Protein AF-F8Q7K2-F1 (afdb_monomer)

Nearest PDB structures (foldseek):
  3n1e-assembly2_B  TM=6.928E-01  e=1.299E-04  Mus musculus
  3n1b-assembly2_B  TM=7.627E-01  e=1.197E-03  Mus musculus
  8f5h-assembly1_A  TM=7.800E-01  e=2.769E-03  Mus musculus
  8ay2-assembly1_A  TM=7.691E-01  e=9.508E-03  Rattus norvegicus
  8ay2-assembly2_B  TM=7.408E-01  e=2.350E-01  Rattus norvegicus

InterPro domains:
  IPR012501 Vacuolar protein sorting-associated protein 54, C-terminal [PF07928] (1-52)
  IPR039745 Vacuolar protein sorting-associated protein 54 [PTHR12965] (1-153)

Mean predicted aligned error: 6.4 Å

Structure (mmCIF, N/CA/C/O backbone):
data_AF-F8Q7K2-F1
#
_entry.id   AF-F8Q7K2-F1
#
loop_
_atom_site.group_PDB
_atom_site.id
_atom_site.type_symbol
_atom_site.label_atom_id
_atom_site.label_alt_id
_atom_site.label_comp_id
_atom_site.label_asym_id
_atom_site.label_entity_id
_atom_site.label_seq_id
_atom_site.pdbx_PDB_ins_code
_atom_site.Cartn_x
_atom_site.Cartn_y
_atom_site.Cartn_z
_atom_site.occupancy
_atom_site.B_iso_or_equiv
_atom_site.auth_seq_id
_atom_site.auth_comp_id
_atom_site.auth_asym_id
_atom_site.auth_atom_id
_atom_site.pdbx_PDB_model_num
ATOM 1 N N . MET A 1 1 ? 12.432 -7.855 -19.416 1.00 57.94 1 MET A N 1
ATOM 2 C CA . MET A 1 1 ? 13.341 -6.981 -20.193 1.00 57.94 1 MET A CA 1
ATOM 3 C C . MET A 1 1 ? 14.753 -6.949 -19.600 1.00 57.94 1 MET A C 1
ATOM 5 O O . MET A 1 1 ? 15.680 -7.302 -20.312 1.00 57.94 1 MET A O 1
ATOM 9 N N . ILE A 1 2 ? 14.931 -6.669 -18.298 1.00 70.56 2 ILE A N 1
ATOM 10 C CA . ILE A 1 2 ? 16.262 -6.675 -17.644 1.00 70.56 2 ILE A CA 1
ATOM 11 C C . ILE A 1 2 ? 17.032 -8.004 -17.764 1.00 70.56 2 ILE A C 1
ATOM 13 O O . ILE A 1 2 ? 18.252 -8.009 -17.898 1.00 70.56 2 ILE A O 1
ATOM 17 N N . VAL A 1 3 ? 16.315 -9.133 -17.783 1.00 78.62 3 VAL A N 1
ATOM 18 C CA . VAL A 1 3 ? 16.902 -10.476 -17.917 1.00 78.62 3 VAL A CA 1
ATOM 19 C C . VAL A 1 3 ? 17.626 -10.695 -19.246 1.00 78.62 3 VAL A C 1
ATOM 21 O O . VAL A 1 3 ? 18.494 -11.552 -19.305 1.00 78.62 3 VAL A O 1
ATOM 24 N N . LEU A 1 4 ? 17.309 -9.920 -20.291 1.00 83.06 4 LEU A N 1
ATOM 25 C CA . LEU A 1 4 ? 17.939 -10.039 -21.610 1.00 83.06 4 LEU A CA 1
ATOM 26 C C . LEU A 1 4 ? 19.257 -9.264 -21.706 1.00 83.06 4 LEU A C 1
ATOM 28 O O . LEU A 1 4 ? 20.118 -9.644 -22.493 1.00 83.06 4 LEU A O 1
ATOM 32 N N . ILE A 1 5 ? 19.440 -8.220 -20.889 1.00 84.00 5 ILE A N 1
ATOM 33 C CA . ILE A 1 5 ? 20.638 -7.370 -20.901 1.00 84.00 5 ILE A CA 1
ATOM 34 C C . ILE A 1 5 ? 21.941 -8.185 -20.818 1.00 84.00 5 ILE A C 1
ATOM 36 O O . ILE A 1 5 ? 22.804 -7.951 -21.659 1.00 84.00 5 ILE A O 1
ATOM 40 N N . PRO A 1 6 ? 22.119 -9.163 -19.902 1.00 83.44 6 PRO A N 1
ATOM 41 C CA . PRO A 1 6 ? 23.358 -9.942 -19.852 1.00 83.44 6 PRO A CA 1
ATOM 42 C C . PRO A 1 6 ? 23.601 -10.786 -21.113 1.00 83.44 6 PRO A C 1
ATOM 44 O O . PRO A 1 6 ? 24.743 -10.890 -21.551 1.00 83.44 6 PRO A O 1
ATOM 47 N N . TYR A 1 7 ? 22.555 -11.335 -21.737 1.00 86.06 7 TYR A N 1
ATOM 48 C CA . TYR A 1 7 ? 22.683 -12.131 -22.966 1.00 86.06 7 TYR A CA 1
ATOM 49 C C . TYR A 1 7 ? 23.009 -11.264 -24.183 1.00 86.06 7 TYR A C 1
ATOM 51 O O . TYR A 1 7 ? 23.860 -11.624 -24.998 1.00 86.06 7 TYR A O 1
ATOM 59 N N . VAL A 1 8 ? 22.369 -10.097 -24.290 1.00 86.62 8 VAL A N 1
ATOM 60 C CA . VAL A 1 8 ? 22.673 -9.113 -25.334 1.00 86.62 8 VAL A CA 1
ATOM 61 C C . VAL A 1 8 ? 24.100 -8.598 -25.147 1.00 86.62 8 VAL A C 1
ATOM 63 O O . VAL A 1 8 ? 24.891 -8.654 -26.083 1.00 86.62 8 VAL A O 1
ATOM 66 N N . ARG A 1 9 ? 24.482 -8.210 -23.923 1.00 87.50 9 ARG A N 1
ATOM 67 C CA . ARG A 1 9 ? 25.848 -7.785 -23.575 1.00 87.50 9 ARG A CA 1
ATOM 68 C C . ARG A 1 9 ? 26.883 -8.846 -23.941 1.00 87.50 9 ARG A C 1
ATOM 70 O O . ARG A 1 9 ? 27.900 -8.516 -24.541 1.00 87.50 9 ARG A O 1
ATOM 77 N N . GLU A 1 10 ? 26.625 -10.111 -23.617 1.00 89.19 10 GLU A N 1
ATOM 78 C CA . GLU A 1 10 ? 27.523 -11.219 -23.958 1.00 89.19 10 GLU A CA 1
ATOM 79 C C . GLU A 1 10 ? 27.621 -11.439 -25.472 1.00 89.19 10 GLU A C 1
ATOM 81 O O . GLU A 1 10 ? 28.707 -11.696 -25.990 1.00 89.19 10 GLU A O 1
ATOM 86 N N . THR A 1 11 ? 26.515 -11.275 -26.200 1.00 89.62 11 THR A N 1
ATOM 87 C CA . THR A 1 11 ? 26.508 -11.354 -27.666 1.00 89.62 11 THR A CA 1
ATOM 88 C C . THR A 1 11 ? 27.381 -10.258 -28.273 1.00 89.62 11 THR A C 1
ATOM 90 O O . THR A 1 11 ? 28.242 -10.559 -29.095 1.00 89.62 11 THR A O 1
ATOM 93 N N . PHE A 1 12 ? 27.236 -9.007 -27.828 1.00 88.25 12 PHE A N 1
ATOM 94 C CA . PHE A 1 12 ? 28.085 -7.904 -28.284 1.00 88.25 12 PHE A CA 1
ATOM 95 C C . PHE A 1 12 ? 29.549 -8.115 -27.884 1.00 88.25 12 PHE A C 1
ATOM 97 O O . PHE A 1 12 ? 30.430 -7.989 -28.727 1.00 88.25 12 PHE A O 1
ATOM 104 N N . ARG A 1 13 ? 29.835 -8.542 -26.648 1.00 88.62 13 ARG A N 1
ATOM 105 C CA . ARG A 1 13 ? 31.209 -8.801 -26.180 1.00 88.62 13 ARG A CA 1
ATOM 106 C C . ARG A 1 13 ? 31.989 -9.740 -27.106 1.00 88.62 13 ARG A C 1
ATOM 108 O O . ARG A 1 13 ? 33.185 -9.549 -27.284 1.00 88.62 13 ARG A O 1
ATOM 115 N N . ARG A 1 14 ? 31.325 -10.739 -27.696 1.00 89.81 14 ARG A N 1
ATOM 116 C CA . ARG A 1 14 ? 31.946 -11.706 -28.621 1.00 89.81 14 ARG A CA 1
ATOM 117 C C . ARG A 1 14 ? 32.257 -11.139 -30.010 1.00 89.81 14 ARG A C 1
ATOM 119 O O . ARG A 1 14 ? 33.053 -11.741 -30.718 1.00 89.81 14 ARG A O 1
ATOM 126 N N . HIS A 1 15 ? 31.644 -10.020 -30.394 1.00 89.38 15 HIS A N 1
ATOM 127 C CA . HIS A 1 15 ? 31.745 -9.441 -31.739 1.00 89.38 15 HIS A CA 1
ATOM 128 C C . HIS A 1 15 ? 32.387 -8.044 -31.763 1.00 89.38 15 HIS A C 1
ATOM 130 O O . HIS A 1 15 ? 32.674 -7.526 -32.840 1.00 89.38 15 HIS A O 1
ATOM 136 N N . LEU A 1 16 ? 32.612 -7.422 -30.602 1.00 89.38 16 LEU A N 1
ATOM 137 C CA . LEU A 1 16 ? 33.250 -6.111 -30.494 1.00 89.38 16 LEU A CA 1
ATOM 138 C C . LEU A 1 16 ? 34.779 -6.230 -30.491 1.00 89.38 16 LEU A C 1
ATOM 140 O O . LEU A 1 16 ? 35.357 -7.090 -29.827 1.00 89.38 16 LEU A O 1
ATOM 144 N N . SER A 1 17 ? 35.439 -5.310 -31.194 1.00 87.56 17 SER A N 1
ATOM 145 C CA . SER A 1 17 ? 36.892 -5.132 -31.102 1.00 87.56 17 SER A CA 1
ATOM 146 C C . SER A 1 17 ? 37.301 -4.513 -29.749 1.00 87.56 17 SER A C 1
ATOM 148 O O . SER A 1 17 ? 36.465 -3.888 -29.088 1.00 87.56 17 SER A O 1
ATOM 150 N N . PRO A 1 18 ? 38.582 -4.604 -29.331 1.00 82.56 18 PRO A N 1
ATOM 151 C CA . PRO A 1 18 ? 39.051 -4.024 -28.066 1.00 82.56 18 PRO A CA 1
ATOM 152 C C . PRO A 1 18 ? 38.720 -2.532 -27.906 1.00 82.56 18 PRO A C 1
ATOM 154 O O . PRO A 1 18 ? 38.320 -2.103 -26.827 1.00 82.56 18 PRO A O 1
ATOM 157 N N . ASN A 1 19 ? 38.786 -1.759 -28.995 1.00 82.50 19 ASN A N 1
ATOM 158 C CA . ASN A 1 19 ? 38.466 -0.327 -28.993 1.00 82.50 19 ASN A CA 1
ATOM 159 C C . ASN A 1 19 ? 36.967 -0.046 -28.789 1.00 82.50 19 ASN A C 1
ATOM 161 O O . ASN A 1 19 ? 36.596 1.031 -28.335 1.00 82.50 19 ASN A O 1
ATOM 165 N N . GLN A 1 20 ? 36.099 -1.006 -29.114 1.00 84.12 20 GLN A N 1
ATOM 166 C CA . GLN A 1 20 ? 34.647 -0.890 -28.962 1.00 84.12 20 GLN A CA 1
ATOM 167 C C . GLN A 1 20 ? 34.140 -1.512 -27.650 1.00 84.12 20 GLN A C 1
ATOM 169 O O . GLN A 1 20 ? 32.987 -1.304 -27.278 1.00 84.12 20 GLN A O 1
ATOM 174 N N . ALA A 1 21 ? 34.988 -2.244 -26.917 1.00 82.06 21 ALA A N 1
ATOM 175 C CA . ALA A 1 21 ? 34.617 -2.922 -25.674 1.00 82.06 21 ALA A CA 1
ATOM 176 C C . ALA A 1 21 ? 34.113 -1.959 -24.580 1.00 82.06 21 ALA A C 1
ATOM 178 O O . ALA A 1 21 ? 33.335 -2.373 -23.720 1.00 82.06 21 ALA A O 1
ATOM 179 N N . VAL A 1 22 ? 34.476 -0.670 -24.648 1.00 85.38 22 VAL A N 1
ATOM 180 C CA . VAL A 1 22 ? 33.951 0.389 -23.765 1.00 85.38 22 VAL A CA 1
ATOM 181 C C . VAL A 1 22 ? 32.418 0.484 -23.802 1.00 85.38 22 VAL A C 1
ATOM 183 O O . VAL A 1 22 ? 31.799 0.762 -22.780 1.00 85.38 22 VAL A O 1
ATOM 186 N N . MET A 1 23 ? 31.779 0.146 -24.930 1.00 83.25 23 MET A N 1
ATOM 187 C CA . MET A 1 23 ? 30.315 0.170 -25.070 1.00 83.25 23 MET A CA 1
ATOM 188 C C . MET A 1 23 ? 29.609 -0.864 -24.177 1.00 83.25 23 MET A C 1
ATOM 190 O O . MET A 1 23 ? 28.421 -0.728 -23.902 1.00 83.25 23 MET A O 1
ATOM 194 N N . LEU A 1 24 ? 30.318 -1.885 -23.677 1.00 86.19 24 LEU A N 1
ATOM 195 C CA . LEU A 1 24 ? 29.752 -2.848 -22.725 1.00 86.19 24 LEU A CA 1
ATOM 196 C C . LEU A 1 24 ? 29.389 -2.194 -21.384 1.00 86.19 24 LEU A C 1
ATOM 198 O O . LEU A 1 24 ? 28.461 -2.655 -20.719 1.00 86.19 24 LEU A O 1
ATOM 202 N N . VAL A 1 25 ? 30.070 -1.099 -21.024 1.00 88.06 25 VAL A N 1
ATOM 203 C CA . VAL A 1 25 ? 29.775 -0.304 -19.823 1.00 88.06 25 VAL A CA 1
ATOM 204 C C . VAL A 1 25 ? 28.404 0.368 -19.931 1.00 88.06 25 VAL A C 1
ATOM 206 O O . VAL A 1 25 ? 27.700 0.471 -18.926 1.00 88.06 25 VAL A O 1
ATOM 209 N N . GLU A 1 26 ? 27.974 0.746 -21.139 1.00 87.81 26 GLU A N 1
ATOM 210 C CA . GLU A 1 26 ? 26.657 1.352 -21.372 1.00 87.81 26 GLU A CA 1
ATOM 211 C C . GLU A 1 26 ? 25.513 0.370 -21.086 1.00 87.81 26 GLU A C 1
ATOM 213 O O . GLU A 1 26 ? 24.482 0.769 -20.555 1.00 87.81 26 GLU A O 1
ATOM 218 N N . PHE A 1 27 ? 25.696 -0.932 -21.343 1.00 86.12 27 PHE A N 1
ATOM 219 C CA . PHE A 1 27 ? 24.705 -1.949 -20.960 1.00 86.12 27 PHE A CA 1
ATOM 220 C C . PHE A 1 27 ? 24.596 -2.099 -19.442 1.00 86.12 27 PHE A C 1
ATOM 222 O O . PHE A 1 27 ? 23.496 -2.257 -18.907 1.00 86.12 27 PHE A O 1
ATOM 229 N N . ASP A 1 28 ? 25.732 -2.042 -18.745 1.00 85.94 28 ASP A N 1
ATOM 230 C CA . ASP A 1 28 ? 25.770 -2.114 -17.285 1.00 85.94 28 ASP A CA 1
ATOM 231 C C . ASP A 1 28 ? 25.144 -0.856 -16.659 1.00 85.94 28 ASP A C 1
ATOM 233 O O . ASP A 1 28 ? 24.425 -0.958 -15.664 1.00 85.94 28 ASP A O 1
ATOM 237 N N . LYS A 1 29 ? 25.357 0.318 -17.269 1.00 90.50 29 LYS A N 1
ATOM 238 C CA . LYS A 1 29 ? 24.695 1.575 -16.901 1.00 90.50 29 LYS A CA 1
ATOM 239 C C . LYS A 1 29 ? 23.188 1.511 -17.146 1.00 90.50 29 LYS A C 1
ATOM 241 O O . LYS A 1 29 ? 22.430 1.681 -16.203 1.00 90.50 29 LYS A O 1
ATOM 246 N N . LEU A 1 30 ? 22.753 1.138 -18.350 1.00 89.19 30 LEU A N 1
ATOM 247 C CA . LEU A 1 30 ? 21.336 0.999 -18.699 1.00 89.19 30 LEU A CA 1
ATOM 248 C C . LEU A 1 30 ? 20.597 0.045 -17.751 1.00 89.19 30 LEU A C 1
ATOM 250 O O . LEU A 1 30 ? 19.453 0.293 -17.373 1.00 89.19 30 LEU A O 1
ATOM 254 N N . LYS A 1 31 ? 21.249 -1.053 -17.349 1.00 87.19 31 LYS A N 1
ATOM 255 C CA . LYS A 1 31 ? 20.700 -1.975 -16.354 1.00 87.19 31 LYS A CA 1
ATOM 256 C C . LYS A 1 31 ? 20.457 -1.279 -15.013 1.00 87.19 31 LYS A C 1
ATOM 258 O O . LYS A 1 31 ? 19.379 -1.465 -14.452 1.00 87.19 31 LYS A O 1
ATOM 263 N N . ARG A 1 32 ? 21.438 -0.522 -14.507 1.00 91.00 32 ARG A N 1
ATOM 264 C CA . ARG A 1 32 ? 21.313 0.222 -13.243 1.00 91.00 32 ARG A CA 1
ATOM 26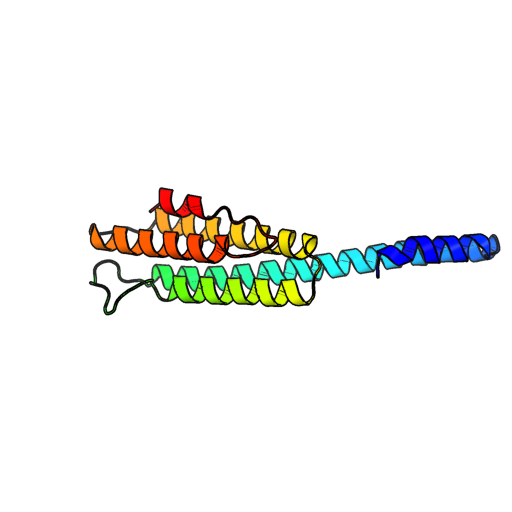5 C C . ARG A 1 32 ? 20.218 1.276 -13.334 1.00 91.00 32 ARG A C 1
ATOM 267 O O . ARG A 1 32 ? 19.305 1.228 -12.521 1.00 91.00 32 ARG A O 1
ATOM 274 N N . ASP A 1 33 ? 20.242 2.106 -14.372 1.00 92.44 33 ASP A N 1
ATOM 275 C CA . ASP A 1 33 ? 19.260 3.175 -14.585 1.00 92.44 33 ASP A CA 1
ATOM 276 C C . ASP A 1 33 ? 17.827 2.606 -14.634 1.00 92.44 33 ASP A C 1
ATOM 278 O O . ASP A 1 33 ? 16.901 3.142 -14.027 1.00 92.44 33 ASP A O 1
ATOM 282 N N . PHE A 1 34 ? 17.633 1.454 -15.291 1.00 89.50 34 PHE A N 1
ATOM 283 C CA . PHE A 1 34 ? 16.338 0.769 -15.312 1.00 89.50 34 PHE A CA 1
ATOM 284 C C . PHE A 1 34 ? 15.909 0.266 -13.923 1.00 89.50 34 PHE A C 1
ATOM 286 O O . PHE A 1 34 ? 14.733 0.364 -13.571 1.00 89.50 34 PHE A O 1
ATOM 293 N N . GLN A 1 35 ? 16.832 -0.295 -13.135 1.00 89.75 35 GLN A N 1
ATOM 294 C CA . GLN A 1 35 ? 16.540 -0.765 -11.773 1.00 89.75 35 GLN A CA 1
ATOM 295 C C . GLN A 1 35 ? 16.219 0.394 -10.831 1.00 89.75 35 GLN A C 1
ATOM 297 O O . GLN A 1 35 ? 15.260 0.301 -10.068 1.00 89.75 35 GLN A O 1
ATOM 302 N N . GLU A 1 36 ? 16.981 1.482 -10.905 1.00 93.44 36 GLU A N 1
ATOM 303 C CA . GLU A 1 36 ? 16.736 2.700 -10.135 1.00 93.44 36 GLU A CA 1
ATOM 304 C C . GLU A 1 36 ? 15.363 3.276 -10.467 1.00 93.44 36 GLU A C 1
ATOM 306 O O . GLU A 1 36 ? 14.559 3.495 -9.564 1.00 93.44 36 GLU A O 1
ATOM 311 N N . HIS A 1 37 ? 15.023 3.383 -11.752 1.00 92.56 37 HIS A N 1
ATOM 312 C CA . HIS A 1 37 ? 13.709 3.860 -12.165 1.00 92.56 37 HIS A CA 1
ATOM 313 C C . HIS A 1 37 ? 12.558 2.970 -11.663 1.00 92.56 37 HIS A C 1
ATOM 315 O O . HIS A 1 37 ? 11.536 3.473 -11.193 1.00 92.56 37 HIS A O 1
ATOM 321 N N . GLN A 1 38 ? 12.709 1.641 -11.716 1.00 89.94 38 GLN A N 1
ATOM 322 C CA . GLN A 1 38 ? 11.726 0.714 -11.138 1.00 89.94 38 GLN A CA 1
ATOM 323 C C . GLN A 1 38 ? 11.564 0.938 -9.629 1.00 89.94 38 GLN A C 1
ATOM 325 O O . GLN A 1 38 ? 10.439 1.020 -9.137 1.00 89.94 38 GLN A O 1
ATOM 330 N N . ASN A 1 39 ? 12.671 1.095 -8.901 1.00 90.62 39 ASN A N 1
ATOM 331 C CA . ASN A 1 39 ? 12.642 1.361 -7.465 1.00 90.62 39 ASN A CA 1
ATOM 332 C C . ASN A 1 39 ? 11.969 2.702 -7.147 1.00 90.62 39 ASN A C 1
ATOM 334 O O . ASN A 1 39 ? 11.155 2.762 -6.230 1.00 90.62 39 ASN A O 1
ATOM 338 N N . GLU A 1 40 ? 12.231 3.756 -7.922 1.00 94.25 40 GLU A N 1
ATOM 339 C CA . GLU A 1 40 ? 11.547 5.044 -7.769 1.00 94.25 40 GLU A CA 1
ATOM 340 C C . GLU A 1 40 ? 10.031 4.924 -7.953 1.00 94.25 40 GLU A C 1
ATOM 342 O O . GLU A 1 40 ? 9.267 5.527 -7.196 1.00 94.25 40 GLU A O 1
ATOM 347 N N . ILE A 1 41 ? 9.577 4.142 -8.937 1.00 91.62 41 ILE A N 1
ATOM 348 C CA . ILE A 1 41 ? 8.147 3.881 -9.147 1.00 91.62 41 ILE A CA 1
ATOM 349 C C . ILE A 1 41 ? 7.557 3.150 -7.937 1.00 91.62 41 ILE A C 1
ATOM 351 O O . ILE A 1 41 ? 6.506 3.555 -7.438 1.00 91.62 41 ILE A O 1
ATOM 355 N N . HIS A 1 42 ? 8.225 2.106 -7.439 1.00 90.69 42 HIS A N 1
ATOM 356 C CA . HIS A 1 42 ? 7.759 1.361 -6.265 1.00 90.69 42 HIS A CA 1
ATOM 357 C C . HIS A 1 42 ? 7.663 2.263 -5.029 1.00 90.69 42 HIS A C 1
ATOM 359 O O . HIS A 1 42 ? 6.632 2.271 -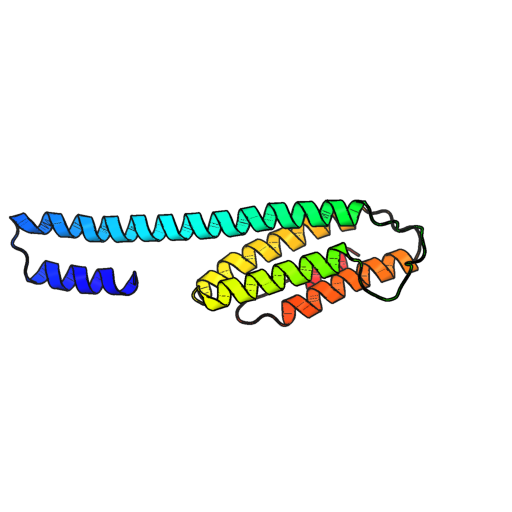4.358 1.00 90.69 42 HIS A O 1
ATOM 365 N N . SER A 1 43 ? 8.683 3.087 -4.774 1.00 91.44 43 SER A N 1
ATOM 366 C CA . SER A 1 43 ? 8.688 4.053 -3.672 1.00 91.44 43 SER A CA 1
ATOM 367 C C . SER A 1 43 ? 7.543 5.063 -3.782 1.00 91.44 43 SER A C 1
ATOM 369 O O . SER A 1 43 ? 6.884 5.352 -2.785 1.00 91.44 43 SER A O 1
ATOM 371 N N . LYS A 1 44 ? 7.242 5.560 -4.990 1.00 93.19 44 LYS A N 1
ATOM 372 C CA . LYS A 1 44 ? 6.105 6.469 -5.223 1.00 93.19 44 LYS A CA 1
ATOM 373 C C . LYS A 1 44 ? 4.761 5.796 -4.948 1.00 93.19 44 LYS A C 1
ATOM 375 O O . LYS A 1 44 ? 3.895 6.414 -4.337 1.00 93.19 44 LYS A O 1
ATOM 380 N N . LEU A 1 45 ? 4.585 4.539 -5.363 1.00 89.44 45 LEU A N 1
ATOM 381 C CA . LEU A 1 45 ? 3.365 3.773 -5.080 1.00 89.44 45 LEU A CA 1
ATOM 382 C C . LEU A 1 45 ? 3.150 3.593 -3.572 1.00 89.44 45 LEU A C 1
ATOM 384 O O . LEU A 1 45 ? 2.034 3.782 -3.088 1.00 89.44 45 LEU A O 1
ATOM 388 N N . ILE A 1 46 ? 4.217 3.283 -2.830 1.00 91.44 46 ILE A N 1
ATOM 389 C CA . ILE A 1 46 ? 4.169 3.146 -1.368 1.00 91.44 46 ILE A CA 1
ATOM 390 C C . ILE A 1 46 ? 3.835 4.493 -0.710 1.00 91.44 46 ILE A C 1
ATOM 392 O O . ILE A 1 46 ? 2.965 4.536 0.156 1.00 91.44 46 ILE A O 1
ATOM 396 N N . ALA A 1 47 ? 4.456 5.593 -1.147 1.00 92.31 47 ALA A N 1
ATOM 397 C CA . ALA A 1 47 ? 4.189 6.930 -0.610 1.00 92.31 47 ALA A CA 1
ATOM 398 C C . ALA A 1 47 ? 2.728 7.369 -0.819 1.00 92.31 47 ALA A C 1
ATOM 400 O O . ALA A 1 47 ? 2.071 7.776 0.135 1.00 92.31 47 ALA A O 1
ATOM 401 N N . ILE A 1 48 ? 2.186 7.188 -2.031 1.00 91.75 48 ILE A N 1
ATOM 402 C CA . ILE A 1 48 ? 0.777 7.493 -2.341 1.00 91.75 48 ILE A CA 1
ATOM 403 C C . ILE A 1 48 ? -0.165 6.693 -1.435 1.00 91.75 48 ILE A C 1
ATOM 405 O O . ILE A 1 48 ? -1.166 7.223 -0.951 1.00 91.75 48 ILE A O 1
ATOM 409 N N . MET A 1 49 ? 0.143 5.418 -1.189 1.00 92.50 49 MET A N 1
ATOM 410 C CA . MET A 1 49 ? -0.639 4.613 -0.255 1.00 92.50 49 MET A CA 1
ATOM 411 C C . MET A 1 49 ? -0.496 5.095 1.186 1.00 92.50 49 MET A C 1
ATOM 413 O O . MET A 1 49 ? -1.491 5.115 1.899 1.00 92.50 49 MET A O 1
ATOM 417 N N . GLY A 1 50 ? 0.687 5.540 1.609 1.00 94.00 50 GLY A N 1
ATOM 418 C CA . GLY A 1 50 ? 0.888 6.182 2.911 1.00 94.00 50 GLY A CA 1
ATOM 419 C C . GLY A 1 50 ? -0.019 7.401 3.120 1.00 94.00 50 GLY A C 1
ATOM 420 O O . GLY A 1 50 ? -0.662 7.524 4.167 1.00 94.00 50 GLY A O 1
ATOM 421 N N . ASP A 1 51 ? -0.148 8.256 2.104 1.00 94.56 51 ASP A N 1
ATOM 422 C CA . ASP A 1 51 ? -1.048 9.415 2.139 1.00 94.56 51 ASP A CA 1
ATOM 423 C C . ASP A 1 51 ? -2.521 8.987 2.227 1.00 94.56 51 ASP A C 1
ATOM 425 O O . ASP A 1 51 ? -3.298 9.546 3.007 1.00 94.56 51 ASP A O 1
ATOM 429 N N . ARG A 1 52 ? -2.907 7.949 1.473 1.00 92.69 52 ARG A N 1
ATOM 430 C CA . ARG A 1 52 ? -4.263 7.371 1.512 1.00 92.69 52 ARG A CA 1
ATOM 431 C C . ARG A 1 52 ? -4.595 6.787 2.881 1.00 92.69 52 ARG A C 1
ATOM 433 O O . ARG A 1 52 ? -5.655 7.082 3.422 1.00 92.69 52 ARG A O 1
ATOM 440 N N . ILE A 1 53 ? -3.680 6.020 3.472 1.00 94.56 53 ILE A N 1
ATOM 441 C CA . ILE A 1 53 ? -3.828 5.463 4.825 1.00 94.56 53 ILE A CA 1
ATOM 442 C C . ILE A 1 53 ? -4.009 6.593 5.839 1.00 94.56 53 ILE A C 1
ATOM 444 O O . ILE A 1 53 ? -4.904 6.527 6.676 1.00 94.56 53 ILE A O 1
ATOM 448 N N . SER A 1 54 ? -3.220 7.663 5.724 1.00 94.88 54 SER A N 1
ATOM 449 C CA . SER A 1 54 ? -3.326 8.831 6.605 1.00 94.88 54 SER A CA 1
ATOM 450 C C . SER A 1 54 ? -4.690 9.524 6.496 1.00 94.88 54 SER A C 1
ATOM 452 O O . SER A 1 54 ? -5.210 10.024 7.491 1.00 94.88 54 SER A O 1
ATOM 454 N N . ALA A 1 55 ? -5.302 9.546 5.308 1.00 95.62 55 ALA A N 1
ATOM 455 C CA . ALA A 1 55 ? -6.662 10.051 5.135 1.00 95.62 55 ALA A CA 1
ATOM 456 C C . ALA A 1 55 ? -7.705 9.149 5.820 1.00 95.62 55 ALA A C 1
ATOM 458 O O . ALA A 1 55 ? -8.574 9.661 6.524 1.00 95.62 55 ALA A O 1
ATOM 459 N N . HIS A 1 56 ? -7.584 7.823 5.688 1.00 95.56 56 HIS A N 1
ATOM 460 C CA . HIS A 1 56 ? -8.481 6.868 6.358 1.00 95.56 56 HIS A CA 1
ATOM 461 C C . HIS A 1 56 ? -8.351 6.904 7.881 1.00 95.56 56 HIS A C 1
ATOM 463 O O . HIS A 1 56 ? -9.358 6.802 8.573 1.00 95.56 56 HIS A O 1
ATOM 469 N N . VAL A 1 5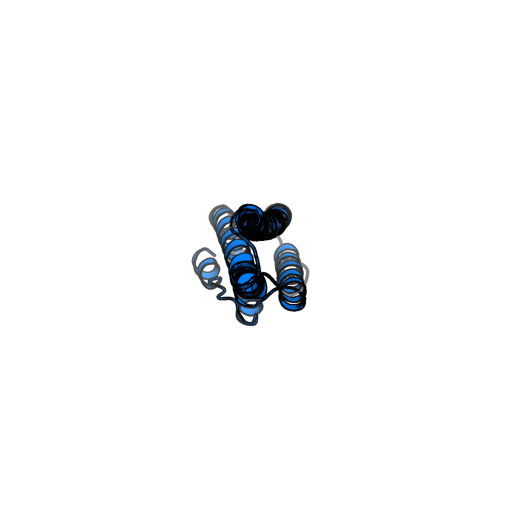7 ? -7.144 7.123 8.409 1.00 95.00 57 VAL A N 1
ATOM 470 C CA . VAL A 1 57 ? -6.914 7.349 9.846 1.00 95.00 57 VAL A CA 1
ATOM 471 C C . VAL A 1 57 ? -7.669 8.580 10.345 1.00 95.00 57 VAL A C 1
ATOM 473 O O . VAL A 1 57 ? -8.341 8.514 11.367 1.00 95.00 57 VAL A O 1
ATOM 476 N N . LYS A 1 58 ? -7.655 9.690 9.600 1.00 95.25 58 LYS A N 1
ATOM 477 C CA . LYS A 1 58 ? -8.458 10.870 9.967 1.00 95.25 58 LYS A CA 1
ATOM 478 C C . LYS A 1 58 ? -9.956 10.563 9.974 1.00 95.25 58 LYS A C 1
ATOM 480 O O . LYS A 1 58 ? -10.682 11.065 10.826 1.00 95.25 58 LYS A O 1
ATOM 485 N N . SER A 1 59 ? -10.429 9.733 9.043 1.00 94.62 59 SER A N 1
ATOM 486 C CA . SER A 1 59 ? -11.820 9.267 9.039 1.00 94.62 59 SER A CA 1
ATOM 487 C C . SER A 1 59 ? -12.138 8.350 10.223 1.00 94.62 59 SER A C 1
ATOM 489 O O . SER A 1 59 ? -13.227 8.463 10.774 1.00 94.62 59 SER A O 1
ATOM 491 N N . LEU A 1 60 ? -11.200 7.493 10.645 1.00 95.12 60 LEU A N 1
ATOM 492 C CA . LEU A 1 60 ? -11.300 6.688 11.867 1.00 95.12 60 LEU A CA 1
ATOM 493 C C . LEU A 1 60 ? -11.411 7.574 13.117 1.00 95.12 60 LEU A C 1
ATOM 495 O O . LEU A 1 60 ? -12.302 7.362 13.933 1.00 95.12 60 LEU A O 1
ATOM 499 N N . GLN A 1 61 ? -10.565 8.597 13.240 1.00 93.62 61 GLN A N 1
ATOM 500 C CA . GLN A 1 61 ? -10.591 9.543 14.364 1.00 93.62 61 GLN A CA 1
ATOM 501 C C . GLN A 1 61 ? -11.914 10.320 14.461 1.00 93.62 61 GLN A C 1
ATOM 503 O O . GLN A 1 61 ? -12.307 10.750 15.541 1.00 93.62 61 GLN A O 1
ATOM 508 N N . ALA A 1 62 ? -12.615 10.497 13.339 1.00 93.38 62 ALA A N 1
ATOM 509 C CA . ALA A 1 62 ? -13.919 11.152 13.293 1.00 93.38 62 ALA A CA 1
ATOM 510 C C . ALA A 1 62 ? -15.099 10.211 13.618 1.00 93.38 62 ALA A C 1
ATOM 512 O O . ALA A 1 62 ? -16.248 10.661 13.640 1.00 93.38 62 ALA A O 1
ATOM 513 N N . VAL A 1 63 ? -14.858 8.912 13.840 1.00 92.19 63 VAL A N 1
ATOM 514 C CA . VAL A 1 63 ? -15.916 7.957 14.191 1.00 92.19 63 VAL A CA 1
ATOM 515 C C . VAL A 1 63 ? -16.452 8.273 15.585 1.00 92.19 63 VAL A C 1
ATOM 517 O O . VAL A 1 63 ? -15.714 8.299 16.563 1.00 92.19 63 VAL A O 1
ATOM 520 N N . ASN A 1 64 ? -17.770 8.455 15.682 1.00 91.06 64 ASN A N 1
ATOM 521 C CA . ASN A 1 64 ? -18.454 8.562 16.965 1.00 91.06 64 ASN A CA 1
ATOM 522 C C . ASN A 1 64 ? -18.672 7.158 17.564 1.00 91.06 64 ASN A C 1
ATOM 524 O O . ASN A 1 64 ? -19.487 6.371 17.058 1.00 91.06 64 ASN A O 1
ATOM 528 N N . TRP A 1 65 ? -17.926 6.858 18.627 1.00 91.31 65 TRP A N 1
ATOM 529 C CA . TRP A 1 65 ? -17.981 5.586 19.351 1.00 91.31 65 TRP A CA 1
ATOM 530 C C . TRP A 1 65 ? -19.053 5.551 20.449 1.00 91.31 65 TRP A C 1
ATOM 532 O O . TRP A 1 65 ? -19.488 4.461 20.811 1.00 91.31 65 TRP A O 1
ATOM 542 N N . ASP A 1 66 ? -19.537 6.707 20.912 1.00 87.81 66 ASP A N 1
ATOM 543 C CA . ASP A 1 66 ? -20.644 6.823 21.875 1.00 87.81 66 ASP A CA 1
ATOM 544 C C . ASP A 1 66 ? -22.012 6.565 21.234 1.00 87.81 66 ASP A C 1
ATOM 546 O O . ASP A 1 66 ? -22.961 6.119 21.882 1.00 87.81 66 ASP A O 1
ATOM 550 N N . ALA A 1 67 ? -22.141 6.857 19.939 1.00 83.88 67 ALA A N 1
ATOM 551 C CA . ALA A 1 67 ? -23.374 6.631 19.208 1.00 83.88 67 ALA A CA 1
ATOM 552 C C . ALA A 1 67 ? -23.520 5.162 18.792 1.00 83.88 67 ALA A C 1
ATOM 554 O O . ALA A 1 67 ? -22.597 4.543 18.250 1.00 83.88 67 ALA A O 1
ATOM 555 N N . LEU A 1 68 ? -24.739 4.632 18.931 1.00 74.94 68 LEU A N 1
ATOM 556 C CA . LEU A 1 68 ? -25.119 3.412 18.229 1.00 74.94 68 LEU A CA 1
ATOM 557 C C . LEU A 1 68 ? -24.928 3.629 16.730 1.00 74.94 68 LEU A C 1
ATOM 559 O O . LEU A 1 68 ? -25.376 4.631 16.164 1.00 74.94 68 LEU A O 1
ATOM 563 N N . LYS A 1 69 ? -24.265 2.672 16.083 1.00 72.00 69 LYS A N 1
ATOM 564 C CA . LYS A 1 69 ? -24.064 2.735 14.643 1.00 72.00 69 LYS A CA 1
ATOM 565 C C . LYS A 1 69 ? -25.419 2.753 13.942 1.00 72.00 69 LYS A C 1
ATOM 567 O O . LYS A 1 69 ? -26.214 1.826 14.088 1.00 72.00 69 LYS A O 1
ATOM 572 N N . GLN A 1 70 ? -25.668 3.794 13.155 1.00 64.50 70 GLN A N 1
ATOM 573 C CA . GLN A 1 70 ? -26.827 3.829 12.274 1.00 64.50 70 GLN A CA 1
ATOM 574 C C . GLN A 1 70 ? -26.528 2.963 11.045 1.00 64.50 70 GLN A C 1
ATOM 576 O O . GLN A 1 70 ? -25.786 3.364 10.155 1.00 64.50 70 GLN A O 1
ATOM 581 N N . GLY A 1 71 ? -27.066 1.741 11.037 1.00 64.94 71 GLY A N 1
ATOM 582 C CA . GLY A 1 71 ? -26.854 0.740 9.986 1.00 64.94 71 GLY A CA 1
ATOM 583 C C . GLY A 1 71 ? -26.072 -0.489 10.462 1.00 64.94 71 GLY A C 1
ATOM 584 O O . GLY A 1 71 ? -25.424 -0.479 11.506 1.00 64.94 71 GLY A O 1
ATOM 585 N N . GLN A 1 72 ? -26.143 -1.578 9.695 1.00 61.06 72 GLN A N 1
ATOM 586 C CA . GLN A 1 72 ? -25.371 -2.794 9.965 1.00 61.06 72 GLN A CA 1
ATOM 587 C C . GLN A 1 72 ? -23.956 -2.687 9.379 1.00 61.06 72 GLN A C 1
ATOM 589 O O . GLN A 1 72 ? -23.781 -2.206 8.262 1.00 61.06 72 GLN A O 1
ATOM 594 N N . GLY A 1 73 ? -22.958 -3.220 10.090 1.00 72.31 73 GLY A N 1
ATOM 595 C CA . GLY A 1 73 ? -21.673 -3.605 9.493 1.00 72.31 73 GLY A CA 1
ATOM 596 C C . GLY A 1 73 ? -20.462 -2.743 9.855 1.00 72.31 73 GLY A C 1
ATOM 597 O O . GLY A 1 73 ? -20.448 -2.047 10.866 1.00 72.31 73 GLY A O 1
ATOM 598 N N . ILE A 1 74 ? -19.431 -2.850 9.016 1.00 90.19 74 ILE A N 1
ATOM 599 C CA . ILE A 1 74 ? -18.068 -2.286 9.116 1.00 90.19 74 ILE A CA 1
ATOM 600 C C . ILE A 1 74 ? -18.071 -0.768 8.935 1.00 90.19 74 ILE A C 1
ATOM 602 O O . ILE A 1 74 ? -18.922 -0.243 8.217 1.00 90.19 74 ILE A O 1
ATOM 606 N N . ASN A 1 75 ? -17.226 -0.026 9.652 1.00 91.56 75 ASN A N 1
ATOM 607 C CA . ASN A 1 75 ? -17.153 1.436 9.529 1.00 91.56 75 ASN A CA 1
ATOM 608 C C . ASN A 1 75 ? -16.633 1.860 8.145 1.00 91.56 75 ASN A C 1
ATOM 610 O O . ASN A 1 75 ? -15.793 1.188 7.549 1.00 91.56 75 ASN A O 1
ATOM 614 N N . ASP A 1 76 ? -17.123 2.996 7.643 1.00 92.12 76 ASP A N 1
ATOM 615 C CA . ASP A 1 76 ? -16.873 3.429 6.261 1.00 92.12 76 ASP A CA 1
ATOM 616 C C . ASP A 1 76 ? -15.382 3.612 5.956 1.00 92.12 76 ASP A C 1
ATOM 618 O O . ASP A 1 76 ? -14.930 3.249 4.870 1.00 92.12 76 ASP A O 1
ATOM 622 N N . TYR A 1 77 ? -14.601 4.103 6.931 1.00 94.50 77 TYR A N 1
ATOM 623 C CA . TYR A 1 77 ? -13.145 4.228 6.791 1.00 94.50 77 TYR A CA 1
ATOM 624 C C . TYR A 1 77 ? -12.498 2.866 6.494 1.00 94.50 77 TYR A C 1
ATOM 626 O O . TYR A 1 77 ? -11.619 2.766 5.640 1.00 94.50 77 TYR A O 1
ATOM 634 N N . MET A 1 78 ? -12.958 1.806 7.164 1.00 95.25 78 MET A N 1
ATOM 635 C CA . MET A 1 78 ? -12.396 0.467 7.044 1.00 95.25 78 MET A CA 1
ATOM 636 C C . MET A 1 78 ? -12.812 -0.189 5.727 1.00 95.25 78 MET A C 1
ATOM 638 O O . MET A 1 78 ? -11.987 -0.804 5.043 1.00 95.25 78 MET A O 1
ATOM 642 N N . ASP A 1 79 ? -14.076 -0.033 5.330 1.00 93.81 79 ASP A N 1
ATOM 643 C CA . ASP A 1 79 ? -14.549 -0.538 4.042 1.00 93.81 79 ASP A CA 1
ATOM 644 C C . ASP A 1 79 ? -13.821 0.136 2.870 1.00 93.81 79 ASP A C 1
ATOM 646 O O . ASP A 1 79 ? -13.339 -0.548 1.959 1.00 93.81 79 ASP A O 1
ATOM 650 N N . LEU A 1 80 ? -13.667 1.463 2.916 1.00 94.50 80 LEU A N 1
ATOM 651 C CA . LEU A 1 80 ? -12.994 2.217 1.864 1.00 94.50 80 LEU A CA 1
ATOM 652 C C . LEU A 1 80 ? -11.490 1.913 1.806 1.00 94.50 80 LEU A C 1
ATOM 654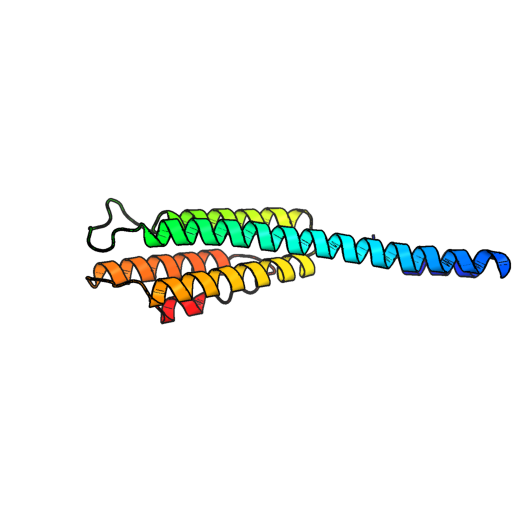 O O . LEU A 1 80 ? -10.990 1.603 0.721 1.00 94.50 80 LEU A O 1
ATOM 658 N N . LEU A 1 81 ? -10.792 1.905 2.949 1.00 95.62 81 LEU A N 1
ATOM 659 C CA . LEU A 1 81 ? -9.380 1.507 3.045 1.00 95.62 81 LEU A CA 1
ATOM 660 C C . LEU A 1 81 ? -9.151 0.128 2.418 1.00 95.62 81 LEU A C 1
ATOM 662 O O . LEU A 1 81 ? -8.231 -0.075 1.617 1.00 95.62 81 LEU A O 1
ATOM 666 N N . THR A 1 82 ? -10.020 -0.824 2.752 1.00 94.50 82 THR A N 1
ATOM 667 C CA . THR A 1 82 ? -9.926 -2.191 2.249 1.00 94.50 82 THR A CA 1
ATOM 668 C C . THR A 1 82 ? -10.166 -2.251 0.741 1.00 94.50 82 THR A C 1
ATOM 670 O O . THR A 1 82 ? -9.402 -2.893 0.017 1.00 94.50 82 THR A O 1
ATOM 673 N N . LYS A 1 83 ? -11.188 -1.552 0.229 1.00 94.75 83 LYS A N 1
ATOM 674 C CA . LYS A 1 83 ? -11.493 -1.483 -1.211 1.00 94.75 83 LYS A CA 1
ATOM 675 C C . LYS A 1 83 ? -10.360 -0.853 -2.019 1.00 94.75 83 LYS A C 1
ATOM 677 O O . LYS A 1 83 ? -9.996 -1.396 -3.068 1.00 94.75 83 LYS A O 1
ATOM 682 N N . GLU A 1 84 ? -9.791 0.255 -1.550 1.00 94.44 84 GLU A N 1
ATOM 683 C CA . GLU A 1 84 ? -8.662 0.915 -2.214 1.00 94.44 84 GLU A CA 1
ATOM 684 C C . GLU A 1 84 ? -7.425 0.005 -2.223 1.00 94.44 84 GLU A C 1
ATOM 686 O O . GLU A 1 84 ? -6.808 -0.180 -3.273 1.00 94.44 84 GLU A O 1
ATOM 691 N N . THR A 1 85 ? -7.126 -0.665 -1.106 1.00 94.69 85 THR A N 1
ATOM 692 C CA . THR A 1 85 ? -5.974 -1.580 -1.007 1.00 94.69 85 THR A CA 1
ATOM 693 C C . THR A 1 85 ? -6.129 -2.818 -1.900 1.00 94.69 85 THR A C 1
ATOM 695 O O . THR A 1 85 ? -5.187 -3.226 -2.582 1.00 94.69 85 THR A O 1
ATOM 698 N N . VAL A 1 86 ? -7.331 -3.400 -1.979 1.00 94.69 86 VAL A N 1
ATOM 699 C CA . VAL A 1 86 ? -7.627 -4.508 -2.908 1.00 94.69 86 VAL A CA 1
ATOM 700 C C . VAL A 1 86 ? -7.516 -4.048 -4.365 1.00 94.69 86 VAL A C 1
ATOM 702 O O . VAL A 1 86 ? -7.046 -4.796 -5.225 1.00 94.69 86 VAL A O 1
ATOM 705 N N . THR A 1 87 ? -7.944 -2.822 -4.667 1.00 94.81 87 THR A N 1
ATOM 706 C CA . THR A 1 87 ? -7.835 -2.251 -6.017 1.00 94.81 87 THR A CA 1
ATOM 707 C C . THR A 1 87 ? -6.376 -2.040 -6.406 1.00 94.81 87 THR A C 1
ATOM 709 O O . THR A 1 87 ? -5.993 -2.425 -7.511 1.00 94.81 87 THR A O 1
ATOM 712 N N . LEU A 1 88 ? -5.546 -1.533 -5.489 1.00 93.69 88 LEU A N 1
ATOM 713 C CA . LEU A 1 88 ? -4.099 -1.455 -5.676 1.00 93.69 88 LEU A CA 1
ATOM 714 C C . LEU A 1 88 ? -3.521 -2.832 -6.011 1.00 93.69 88 LEU A C 1
ATOM 716 O O . LEU A 1 88 ? -2.891 -2.977 -7.055 1.00 93.69 88 LEU A O 1
ATOM 720 N N . HIS A 1 89 ? -3.784 -3.856 -5.189 1.00 95.25 89 HIS A N 1
ATOM 721 C CA . HIS A 1 89 ? -3.283 -5.217 -5.432 1.00 95.25 89 HIS A CA 1
ATOM 722 C C . HIS A 1 89 ? -3.649 -5.730 -6.830 1.00 95.25 89 HIS A C 1
ATOM 724 O O . HIS A 1 89 ? -2.784 -6.245 -7.542 1.00 95.25 89 HIS A O 1
ATOM 730 N N . LYS A 1 90 ? -4.904 -5.537 -7.260 1.00 95.31 90 LYS A N 1
ATOM 731 C CA . LYS A 1 90 ? -5.372 -5.929 -8.600 1.00 95.31 90 LYS A CA 1
ATOM 732 C C . LYS A 1 90 ? -4.624 -5.199 -9.712 1.00 95.31 90 LYS A C 1
ATOM 734 O O . LYS A 1 90 ? -4.258 -5.822 -10.707 1.00 95.31 90 LYS A O 1
ATOM 739 N N . VAL A 1 91 ? -4.408 -3.893 -9.558 1.00 94.12 91 VAL A N 1
ATOM 740 C CA . VAL A 1 91 ? -3.679 -3.080 -10.540 1.00 94.12 91 VAL A CA 1
ATOM 741 C C . VAL A 1 91 ? -2.217 -3.514 -10.605 1.00 94.12 91 VAL A C 1
ATOM 743 O O . VAL A 1 91 ? -1.729 -3.800 -11.694 1.00 94.12 91 VAL A O 1
ATOM 746 N N . LEU A 1 92 ? -1.535 -3.650 -9.466 1.00 93.12 92 LEU A N 1
ATOM 747 C CA . LEU A 1 92 ? -0.137 -4.088 -9.426 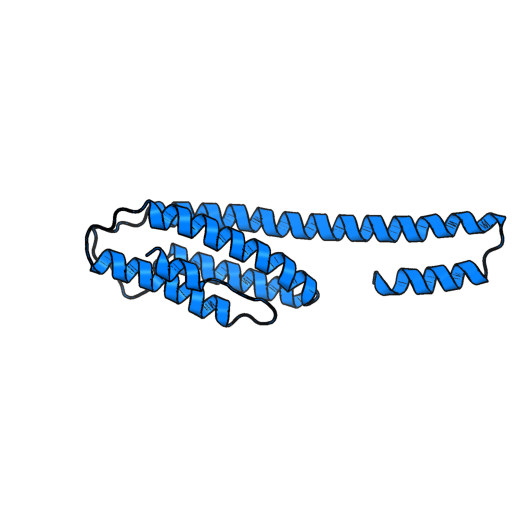1.00 93.12 92 LEU A CA 1
ATOM 748 C C . LEU A 1 92 ? 0.023 -5.490 -10.022 1.00 93.12 92 LEU A C 1
ATOM 750 O O . LEU A 1 92 ? 0.873 -5.692 -10.883 1.00 93.12 92 LEU A O 1
ATOM 754 N N . SER A 1 93 ? -0.852 -6.430 -9.653 1.00 94.81 93 SER A N 1
ATOM 755 C CA . SER A 1 93 ? -0.837 -7.811 -10.163 1.00 94.81 93 SER A CA 1
ATOM 756 C C . SER A 1 93 ? -1.057 -7.915 -11.670 1.00 94.81 93 SER A C 1
ATOM 758 O O . SER A 1 93 ? -0.688 -8.920 -12.274 1.00 94.81 93 SER A O 1
ATOM 760 N N . ARG A 1 94 ? -1.667 -6.901 -12.293 1.00 95.00 94 ARG A N 1
ATOM 761 C CA . ARG A 1 94 ? -1.885 -6.865 -13.742 1.00 95.00 94 ARG A CA 1
ATOM 762 C C . ARG A 1 94 ? -0.628 -6.480 -14.523 1.00 95.00 94 ARG A C 1
ATOM 764 O O . ARG A 1 94 ? -0.496 -6.897 -15.670 1.00 95.00 94 ARG A O 1
ATOM 771 N N . TYR A 1 95 ? 0.256 -5.674 -13.937 1.00 90.62 95 TYR A N 1
ATOM 772 C CA . TYR A 1 95 ? 1.368 -5.047 -14.663 1.00 90.62 95 TYR A CA 1
ATOM 773 C C . TYR A 1 95 ? 2.753 -5.437 -14.144 1.00 90.62 95 TYR A C 1
ATOM 775 O O . TYR A 1 95 ? 3.732 -5.303 -14.877 1.00 90.62 95 TYR A O 1
ATOM 783 N N . LEU A 1 96 ? 2.850 -5.910 -12.903 1.00 90.25 96 LEU A N 1
ATOM 784 C CA . LEU A 1 96 ? 4.108 -6.212 -12.229 1.00 90.25 96 LEU A CA 1
ATOM 785 C C . LEU A 1 96 ? 4.244 -7.716 -11.972 1.00 90.25 96 LEU A C 1
ATOM 787 O O . LEU A 1 96 ? 3.265 -8.460 -11.926 1.00 90.25 96 LEU A O 1
ATOM 791 N N . SER A 1 97 ? 5.484 -8.176 -11.810 1.00 91.06 97 SER A N 1
ATOM 792 C CA . SER A 1 97 ? 5.760 -9.571 -11.465 1.00 91.06 97 SER A CA 1
ATOM 793 C C . SER A 1 97 ? 5.355 -9.870 -10.020 1.00 91.06 97 SER A C 1
ATOM 795 O O . SER A 1 97 ? 5.389 -8.986 -9.165 1.00 91.06 97 SER A O 1
ATOM 797 N N . ALA A 1 98 ? 5.027 -11.132 -9.726 1.00 92.06 98 ALA A N 1
ATOM 798 C CA . ALA A 1 98 ? 4.620 -11.545 -8.381 1.00 92.06 98 ALA A CA 1
ATOM 799 C C . ALA A 1 98 ? 5.597 -11.100 -7.267 1.00 92.06 98 ALA A C 1
ATOM 801 O O . ALA A 1 98 ? 5.110 -10.530 -6.296 1.00 92.06 98 ALA A O 1
ATOM 802 N N . PRO A 1 99 ? 6.938 -11.212 -7.414 1.00 91.25 99 PRO A N 1
ATOM 803 C CA . PRO A 1 99 ? 7.868 -10.738 -6.382 1.00 91.25 99 PRO A CA 1
ATOM 804 C C . PRO A 1 99 ? 7.810 -9.224 -6.137 1.00 91.25 99 PRO A C 1
ATOM 806 O O . PRO A 1 99 ? 8.001 -8.760 -5.018 1.00 91.25 99 PRO A O 1
ATOM 809 N N . VAL A 1 100 ? 7.544 -8.434 -7.182 1.00 90.69 100 VAL A N 1
ATOM 810 C CA . VAL A 1 100 ? 7.420 -6.975 -7.057 1.00 90.69 100 VAL A CA 1
ATOM 811 C C . VAL A 1 100 ? 6.105 -6.606 -6.374 1.00 90.69 100 VAL A C 1
ATOM 813 O O . VAL A 1 100 ? 6.088 -5.736 -5.505 1.00 90.69 100 VAL A O 1
ATOM 816 N N . VAL A 1 101 ? 5.011 -7.281 -6.736 1.00 93.44 101 VAL A N 1
ATOM 817 C CA . VAL A 1 101 ? 3.711 -7.112 -6.070 1.00 93.44 101 VAL A CA 1
ATOM 818 C C . VAL A 1 101 ? 3.835 -7.459 -4.592 1.00 93.44 101 VAL A C 1
ATOM 820 O O . VAL A 1 101 ? 3.407 -6.674 -3.752 1.00 93.44 101 VAL A O 1
ATOM 823 N N . GLU A 1 102 ? 4.464 -8.589 -4.275 1.00 92.88 102 GLU A N 1
ATOM 824 C CA . GLU A 1 102 ? 4.723 -9.028 -2.906 1.00 92.88 102 GLU A CA 1
ATOM 825 C C . GLU A 1 102 ? 5.514 -7.984 -2.117 1.00 92.88 102 GLU A C 1
ATOM 827 O O . GLU A 1 102 ? 5.093 -7.590 -1.028 1.00 92.88 102 GLU A O 1
ATOM 832 N N . TYR A 1 103 ? 6.602 -7.466 -2.695 1.00 92.06 103 TYR A N 1
ATOM 833 C CA . TYR A 1 103 ? 7.413 -6.419 -2.080 1.00 92.06 103 TYR A CA 1
ATOM 834 C C . TYR A 1 103 ? 6.592 -5.163 -1.758 1.00 92.06 103 TYR A C 1
ATOM 836 O O . TYR A 1 103 ? 6.545 -4.742 -0.602 1.00 92.06 103 TYR A O 1
ATOM 844 N N . VAL A 1 104 ? 5.905 -4.586 -2.751 1.00 93.19 104 VAL A N 1
ATOM 845 C CA . VAL A 1 104 ? 5.133 -3.346 -2.566 1.00 93.19 104 VAL A CA 1
ATOM 846 C C . VAL A 1 104 ? 3.992 -3.555 -1.569 1.00 93.19 104 VAL A C 1
ATOM 848 O O . VAL A 1 104 ? 3.814 -2.749 -0.657 1.00 93.19 104 VAL A O 1
ATOM 851 N N . MET A 1 105 ? 3.239 -4.649 -1.697 1.00 94.12 105 MET A N 1
ATOM 852 C CA . MET A 1 105 ? 2.091 -4.924 -0.830 1.00 94.12 105 MET A CA 1
ATOM 853 C C . MET A 1 105 ? 2.508 -5.202 0.614 1.00 94.12 105 MET A C 1
ATOM 855 O O . MET A 1 105 ? 1.814 -4.766 1.525 1.00 94.12 105 MET A O 1
ATOM 859 N N . THR A 1 106 ? 3.662 -5.836 0.842 1.00 93.19 106 THR A N 1
ATOM 860 C CA . THR A 1 106 ? 4.209 -6.027 2.195 1.00 93.19 106 THR A CA 1
ATOM 861 C C . THR A 1 106 ? 4.466 -4.687 2.885 1.00 93.19 106 THR A C 1
ATOM 863 O O . THR A 1 106 ? 4.089 -4.509 4.042 1.00 93.19 106 THR A O 1
ATOM 866 N N . GLN A 1 107 ? 5.051 -3.717 2.171 1.00 93.56 107 GLN A N 1
ATOM 867 C CA . GLN A 1 107 ? 5.285 -2.373 2.714 1.00 93.56 107 GLN A CA 1
ATOM 868 C C . GLN A 1 107 ? 3.967 -1.640 3.002 1.00 93.56 107 GLN A C 1
ATOM 870 O O . GLN A 1 107 ? 3.820 -1.014 4.050 1.00 93.56 107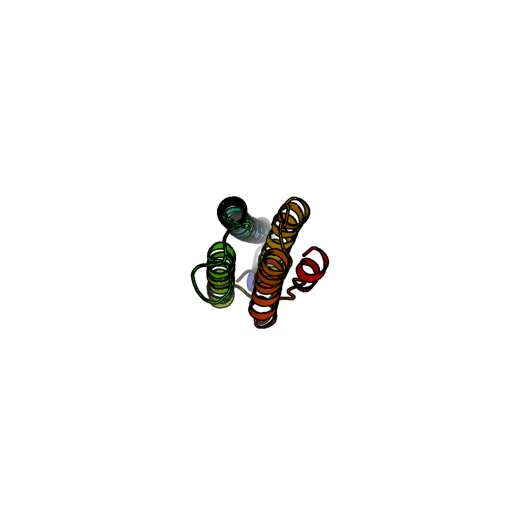 GLN A O 1
ATOM 875 N N . VAL A 1 108 ? 2.980 -1.763 2.109 1.00 94.06 108 VAL A N 1
ATOM 876 C CA . VAL A 1 108 ? 1.647 -1.168 2.299 1.00 94.06 108 VAL A CA 1
ATOM 877 C C . VAL A 1 108 ? 0.932 -1.774 3.509 1.00 94.06 108 VAL A C 1
ATOM 879 O O . VAL A 1 108 ? 0.404 -1.032 4.333 1.00 94.06 108 VAL A O 1
ATOM 882 N N . PHE A 1 109 ? 0.944 -3.099 3.670 1.00 93.56 109 PHE A N 1
ATOM 883 C CA . PHE A 1 109 ? 0.331 -3.757 4.826 1.00 93.56 109 PHE A CA 1
ATOM 884 C C . PHE A 1 109 ? 1.017 -3.388 6.137 1.00 93.56 109 PHE A C 1
ATOM 886 O O . PHE A 1 109 ? 0.329 -3.129 7.120 1.00 93.56 109 PHE A O 1
ATOM 893 N N . ALA A 1 110 ? 2.350 -3.307 6.151 1.00 92.31 110 ALA A N 1
ATOM 894 C CA . ALA A 1 110 ? 3.088 -2.847 7.321 1.00 92.31 110 ALA A CA 1
ATOM 895 C C . ALA A 1 110 ? 2.677 -1.418 7.716 1.00 92.31 110 ALA A C 1
ATOM 897 O O . ALA A 1 110 ? 2.411 -1.164 8.888 1.00 92.31 110 ALA A O 1
ATOM 898 N N . ALA A 1 111 ? 2.544 -0.510 6.742 1.00 93.62 111 ALA A N 1
ATOM 899 C CA . ALA A 1 111 ? 2.091 0.856 6.989 1.00 93.62 111 ALA A CA 1
ATOM 900 C C . ALA A 1 111 ? 0.646 0.913 7.519 1.00 93.62 111 ALA A C 1
ATOM 902 O O . ALA A 1 111 ? 0.380 1.650 8.468 1.00 93.62 111 ALA A O 1
ATOM 903 N N . ILE A 1 112 ? -0.272 0.117 6.954 1.00 94.56 112 ILE A N 1
ATOM 904 C CA . ILE A 1 112 ? -1.660 0.005 7.436 1.00 94.56 112 ILE A CA 1
ATOM 905 C C . ILE A 1 112 ? -1.681 -0.484 8.884 1.00 94.56 112 ILE A C 1
ATOM 907 O O . ILE A 1 112 ? -2.277 0.163 9.740 1.00 94.56 112 ILE A O 1
ATOM 911 N N . ASN A 1 113 ? -1.008 -1.600 9.163 1.00 92.50 113 ASN A N 1
ATOM 912 C CA . ASN A 1 113 ? -0.980 -2.206 10.489 1.00 92.50 113 ASN A CA 1
ATOM 913 C C . ASN A 1 113 ? -0.377 -1.270 11.531 1.00 92.50 113 ASN A C 1
ATOM 915 O O . ASN A 1 113 ? -0.924 -1.166 12.622 1.00 92.50 113 ASN A O 1
ATOM 919 N N . HIS A 1 114 ? 0.719 -0.585 11.201 1.00 92.81 114 HIS A N 1
ATOM 920 C CA . HIS A 1 114 ? 1.352 0.370 12.104 1.00 92.81 114 HIS A CA 1
ATOM 921 C C . HIS A 1 114 ? 0.388 1.502 12.449 1.00 92.81 114 HIS A C 1
ATOM 923 O O . HIS A 1 114 ? 0.088 1.723 13.616 1.00 92.81 114 HIS A O 1
ATOM 929 N N . ARG A 1 115 ? -0.152 2.177 11.428 1.00 94.19 115 ARG A N 1
ATOM 930 C CA . ARG A 1 115 ? -1.030 3.334 11.620 1.00 94.19 115 ARG A CA 1
ATOM 931 C C . ARG A 1 115 ? -2.326 2.980 12.334 1.00 94.19 115 ARG A C 1
ATOM 933 O O . ARG A 1 115 ? -2.726 3.702 13.233 1.00 94.19 115 ARG A O 1
ATOM 940 N N . LEU A 1 116 ? -2.971 1.874 11.970 1.00 94.62 116 LEU A N 1
ATOM 941 C CA . LEU A 1 116 ? -4.191 1.451 12.653 1.00 94.62 116 LEU A CA 1
ATOM 942 C C . LEU A 1 116 ? -3.915 1.001 14.089 1.00 94.62 116 LEU A C 1
ATOM 944 O O . LEU A 1 116 ? -4.686 1.357 14.966 1.00 94.62 116 LEU A O 1
ATOM 948 N N . SER A 1 117 ? -2.818 0.279 14.349 1.00 93.50 117 SER A N 1
ATOM 949 C CA . SER A 1 117 ? -2.450 -0.119 15.719 1.00 93.50 117 SER A CA 1
ATOM 950 C C . SER A 1 117 ? -2.234 1.090 16.628 1.00 93.50 117 SER A C 1
ATOM 952 O O . SER A 1 117 ? -2.716 1.087 17.757 1.00 93.50 117 SER A O 1
ATOM 954 N N . GLU A 1 118 ? -1.523 2.113 16.140 1.00 94.12 118 GLU A N 1
ATOM 955 C CA . GLU A 1 118 ? -1.292 3.359 16.884 1.00 94.12 118 GLU A CA 1
ATOM 956 C C . GLU A 1 118 ? -2.613 4.030 17.276 1.00 94.12 118 GLU A C 1
ATOM 958 O O . GLU A 1 118 ? -2.800 4.402 18.431 1.00 94.12 118 GLU A O 1
ATOM 963 N N . GLU A 1 119 ? -3.542 4.142 16.328 1.00 94.00 119 GLU A N 1
ATOM 964 C CA . GLU A 1 119 ? -4.831 4.794 16.559 1.00 94.00 119 GLU A CA 1
ATOM 965 C C . GLU A 1 119 ? -5.753 3.948 17.437 1.00 94.00 119 GLU A C 1
ATOM 967 O O . GLU A 1 119 ? -6.368 4.469 18.359 1.00 94.00 119 GLU A O 1
ATOM 972 N N . TYR A 1 120 ? -5.824 2.635 17.211 1.00 94.06 120 TYR A N 1
ATOM 973 C CA . TYR A 1 120 ? -6.660 1.731 18.008 1.00 94.06 120 TYR A CA 1
ATOM 974 C C . TYR A 1 120 ? -6.255 1.741 19.481 1.00 94.06 120 TYR A C 1
ATOM 976 O O . TYR A 1 120 ? -7.125 1.771 20.345 1.00 94.06 120 TYR A O 1
ATOM 984 N N . ALA A 1 121 ? -4.953 1.806 19.772 1.00 91.69 121 ALA A N 1
ATOM 985 C CA . ALA A 1 121 ? -4.452 1.921 21.138 1.00 91.69 121 ALA A CA 1
ATOM 986 C C . ALA A 1 121 ? -4.788 3.268 21.811 1.00 91.69 121 ALA A C 1
ATOM 988 O O . ALA A 1 121 ? -4.760 3.357 23.037 1.00 91.69 121 ALA A O 1
ATOM 989 N N . ALA A 1 122 ? -5.078 4.312 21.028 1.00 92.25 122 ALA A N 1
ATOM 990 C CA . ALA A 1 122 ? -5.382 5.655 21.519 1.00 92.25 122 ALA A CA 1
ATOM 991 C C . ALA A 1 122 ? -6.890 5.951 21.629 1.00 92.25 122 ALA A C 1
ATOM 993 O O . ALA A 1 122 ? -7.268 6.938 22.260 1.00 92.25 122 ALA A O 1
ATOM 994 N N . ILE A 1 123 ? -7.754 5.134 21.018 1.00 91.25 123 ILE A N 1
ATOM 995 C CA . ILE A 1 123 ? -9.207 5.340 21.042 1.00 91.25 123 ILE A CA 1
ATOM 996 C C . ILE A 1 123 ? -9.779 4.911 22.397 1.00 91.25 123 ILE A C 1
ATOM 998 O O . ILE A 1 123 ? -9.653 3.762 22.817 1.00 91.25 123 ILE A O 1
ATOM 1002 N N . GLU A 1 124 ? -10.499 5.821 23.049 1.00 90.06 124 GLU A N 1
ATOM 1003 C CA . GLU A 1 124 ? -11.336 5.483 24.197 1.00 90.06 124 GLU A CA 1
ATOM 1004 C C . GLU A 1 124 ? -12.660 4.876 23.713 1.00 90.06 124 GLU A C 1
ATOM 1006 O O . GLU A 1 124 ? -13.442 5.516 23.010 1.00 90.06 124 GLU A O 1
ATOM 1011 N N . LEU A 1 125 ? -12.907 3.615 24.076 1.00 91.31 125 LEU A N 1
ATOM 1012 C CA . LEU A 1 125 ? -14.110 2.874 23.693 1.00 91.31 125 LEU A CA 1
ATOM 1013 C C . LEU A 1 125 ? -15.089 2.842 24.881 1.00 91.31 125 LEU A C 1
ATOM 1015 O O . LEU A 1 125 ? -14.852 2.095 25.837 1.00 91.31 125 LEU A O 1
ATOM 1019 N N . PRO A 1 126 ? -16.187 3.622 24.845 1.00 90.69 126 PRO A N 1
ATOM 1020 C CA . PRO A 1 126 ? -17.045 3.868 26.008 1.00 90.69 126 PRO A CA 1
ATOM 1021 C C . PRO A 1 126 ? -17.946 2.680 26.380 1.00 90.69 126 PRO A C 1
ATOM 1023 O O . PRO A 1 126 ? -18.483 2.633 27.486 1.00 90.69 126 PRO A O 1
ATOM 1026 N N . SER A 1 127 ? -18.129 1.713 25.476 1.00 90.50 127 SER A N 1
ATOM 1027 C CA . SER A 1 127 ? -19.029 0.573 25.668 1.00 90.50 127 SER A CA 1
ATOM 1028 C C . SER A 1 127 ? -18.486 -0.723 25.063 1.00 90.50 127 SER A C 1
ATOM 1030 O O . SER A 1 127 ? -17.551 -0.714 24.258 1.00 90.50 127 SER A O 1
ATOM 1032 N N . GLN A 1 128 ? -19.086 -1.859 25.436 1.00 89.50 128 GLN A N 1
ATOM 1033 C CA . GLN A 1 128 ? -18.741 -3.149 24.834 1.00 89.50 128 GLN A CA 1
ATOM 1034 C C . GLN A 1 128 ? -19.111 -3.176 23.347 1.00 89.50 128 GLN A C 1
ATOM 1036 O O . GLN A 1 128 ? -18.357 -3.692 22.531 1.00 89.50 128 GLN A O 1
ATOM 1041 N N . GLU A 1 129 ? -20.216 -2.535 22.972 1.00 89.06 129 GLU A N 1
ATOM 1042 C CA . GLU A 1 129 ? -20.646 -2.418 21.582 1.00 89.06 129 GLU A CA 1
ATOM 1043 C C . GLU A 1 129 ? -19.631 -1.631 20.738 1.00 89.06 129 GLU A C 1
ATOM 1045 O O . GLU A 1 129 ? -19.407 -1.967 19.575 1.00 89.06 129 GLU A O 1
ATOM 1050 N N . ALA A 1 130 ? -18.989 -0.601 21.304 1.00 90.50 130 ALA A N 1
ATOM 1051 C CA . ALA A 1 130 ? -17.924 0.139 20.628 1.00 90.50 130 ALA A CA 1
ATOM 1052 C C . ALA A 1 130 ? -16.694 -0.749 20.370 1.00 90.50 130 ALA A C 1
ATOM 1054 O O . ALA A 1 130 ? -16.155 -0.738 19.261 1.00 90.50 130 ALA A O 1
ATOM 1055 N N . LYS A 1 131 ? -16.310 -1.578 21.349 1.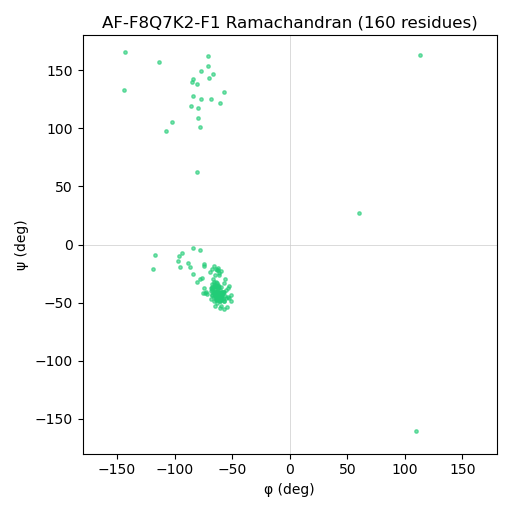00 91.06 131 LYS A N 1
ATOM 1056 C CA . LYS A 1 131 ? -15.234 -2.574 21.198 1.00 91.06 131 LYS A CA 1
ATOM 1057 C C . LYS A 1 131 ? -15.562 -3.612 20.137 1.00 91.06 131 LYS A C 1
ATOM 1059 O O . LYS A 1 131 ? -14.761 -3.851 19.239 1.00 91.06 131 LYS A O 1
ATOM 1064 N N . ASP A 1 132 ? -16.769 -4.165 20.174 1.00 90.75 132 ASP A N 1
ATOM 1065 C CA . ASP A 1 132 ? -17.210 -5.164 19.201 1.00 90.75 132 ASP A CA 1
ATOM 1066 C C . ASP A 1 132 ? -17.242 -4.588 17.775 1.00 90.75 132 ASP A C 1
ATOM 1068 O O . ASP A 1 132 ? -16.894 -5.280 16.815 1.00 90.75 132 ASP A O 1
ATOM 1072 N N . ARG A 1 133 ? -17.603 -3.304 17.624 1.00 91.50 133 ARG A N 1
ATOM 1073 C CA . ARG A 1 133 ? -17.531 -2.582 16.343 1.00 91.50 133 ARG A CA 1
ATOM 1074 C C . ARG A 1 133 ? -16.094 -2.445 15.836 1.00 91.50 133 ARG A C 1
ATOM 1076 O O . ARG A 1 133 ? -15.860 -2.710 14.660 1.00 91.50 133 ARG A O 1
ATOM 1083 N N . LEU A 1 134 ? -15.149 -2.045 16.689 1.00 92.69 134 LEU A N 1
ATOM 1084 C CA . LEU A 1 134 ? -13.738 -1.918 16.306 1.00 92.69 134 LEU A CA 1
ATOM 1085 C C . LEU A 1 134 ? -13.132 -3.285 15.943 1.00 92.69 134 LEU A C 1
ATOM 1087 O O . LEU A 1 134 ? -12.480 -3.438 14.911 1.00 92.69 134 LEU A O 1
ATOM 1091 N N . LEU A 1 135 ? -13.442 -4.314 16.732 1.00 92.31 135 LEU A N 1
ATOM 1092 C CA . LEU A 1 135 ? -13.022 -5.689 16.478 1.00 92.31 135 LEU A CA 1
ATOM 1093 C C . LEU A 1 135 ? -13.590 -6.229 15.155 1.00 92.31 135 LEU A C 1
ATOM 1095 O O . LEU A 1 135 ? -12.908 -6.953 14.427 1.00 92.31 135 LEU A O 1
ATOM 1099 N N . ALA A 1 136 ? -14.834 -5.877 14.815 1.00 92.50 136 ALA A N 1
ATOM 1100 C CA . ALA A 1 136 ? -15.430 -6.230 13.531 1.00 92.50 136 ALA A CA 1
ATOM 1101 C C . ALA A 1 136 ? -14.671 -5.593 12.354 1.00 92.50 136 ALA A C 1
ATOM 1103 O O . ALA A 1 136 ? -14.432 -6.279 11.357 1.00 92.50 136 ALA A O 1
ATOM 1104 N N . ASP A 1 137 ? -14.245 -4.330 12.479 1.00 93.94 137 ASP A N 1
ATOM 1105 C CA . ASP A 1 137 ? -13.411 -3.657 11.476 1.00 93.94 137 ASP A CA 1
ATOM 1106 C C . ASP A 1 137 ? -12.074 -4.391 11.275 1.00 93.94 137 ASP A C 1
ATOM 1108 O O . ASP A 1 137 ? -11.708 -4.706 10.138 1.00 93.94 137 ASP A O 1
ATOM 1112 N N . ALA A 1 138 ? -11.377 -4.731 12.365 1.00 92.94 138 ALA A N 1
ATOM 1113 C CA . ALA A 1 138 ? -10.105 -5.457 12.316 1.00 92.94 138 ALA A CA 1
ATOM 1114 C C . ALA A 1 138 ? -10.248 -6.832 11.635 1.00 92.94 138 ALA A C 1
ATOM 1116 O O . ALA A 1 138 ? -9.476 -7.178 10.734 1.00 92.94 138 ALA A O 1
ATOM 1117 N N . ARG A 1 139 ? -11.293 -7.589 11.993 1.00 91.88 139 ARG A N 1
ATOM 1118 C CA . ARG A 1 139 ? -11.607 -8.888 11.372 1.00 91.88 139 ARG A CA 1
ATOM 1119 C C . ARG A 1 139 ? -11.927 -8.760 9.890 1.00 91.88 139 ARG A C 1
ATOM 1121 O O . ARG A 1 139 ? -11.505 -9.599 9.094 1.00 91.88 139 ARG A O 1
ATOM 1128 N N . TYR A 1 140 ? -12.660 -7.720 9.496 1.00 92.88 140 TYR A N 1
ATOM 1129 C CA . TYR A 1 140 ? -12.976 -7.477 8.091 1.00 92.88 140 TYR A CA 1
ATOM 1130 C C . TYR A 1 140 ? -11.723 -7.195 7.265 1.00 92.88 140 TYR A C 1
ATOM 1132 O O . TYR A 1 140 ? -11.556 -7.781 6.191 1.00 92.88 140 TYR A O 1
ATOM 1140 N N . LEU A 1 141 ? -10.813 -6.364 7.781 1.00 93.06 141 LEU A N 1
ATOM 1141 C CA . LEU A 1 141 ? -9.521 -6.119 7.144 1.00 93.06 141 LEU A CA 1
ATOM 1142 C C . LEU A 1 141 ? -8.748 -7.431 6.964 1.00 93.06 141 LEU A C 1
ATOM 1144 O O . LEU A 1 141 ? -8.275 -7.738 5.865 1.00 93.06 141 LEU A O 1
ATOM 1148 N N . HIS A 1 142 ? -8.667 -8.239 8.026 1.00 91.31 142 HIS A N 1
ATOM 1149 C CA . HIS A 1 142 ? -7.969 -9.518 7.989 1.00 91.31 142 HIS A CA 1
ATOM 1150 C C . HIS A 1 142 ? -8.565 -10.484 6.962 1.00 91.31 142 HIS A C 1
ATOM 1152 O O . HIS A 1 142 ? -7.850 -11.022 6.108 1.00 91.31 142 HIS A O 1
ATOM 1158 N N . GLN A 1 143 ? -9.887 -10.647 6.970 1.00 91.19 143 GLN A N 1
ATOM 1159 C CA . GLN A 1 143 ? -10.602 -11.491 6.018 1.00 91.19 143 GLN A CA 1
ATOM 1160 C C . GLN A 1 143 ? -10.356 -11.058 4.566 1.00 91.19 143 GLN A C 1
ATOM 1162 O O . GLN A 1 143 ? -10.183 -11.891 3.677 1.00 91.19 143 GLN A O 1
ATOM 1167 N N . LYS A 1 144 ? -10.347 -9.752 4.291 1.00 91.50 144 LYS A N 1
ATOM 1168 C CA . LYS A 1 144 ? -10.174 -9.247 2.925 1.00 91.50 144 LYS A CA 1
ATOM 1169 C C . LYS A 1 144 ? -8.738 -9.378 2.437 1.00 91.50 144 LYS A C 1
ATOM 1171 O O . LYS A 1 144 ? -8.542 -9.699 1.266 1.00 91.50 144 LYS A O 1
ATOM 1176 N N . PHE A 1 145 ? -7.749 -9.167 3.303 1.00 91.38 145 PHE A N 1
ATOM 1177 C CA . PHE A 1 145 ? -6.341 -9.246 2.905 1.00 91.38 145 PHE A CA 1
ATOM 1178 C C . PHE A 1 145 ? -5.819 -10.683 2.840 1.00 91.38 145 PHE A C 1
ATOM 1180 O O . PHE A 1 145 ? -5.022 -10.986 1.957 1.00 91.38 145 PHE A O 1
ATOM 1187 N N . SER A 1 146 ? -6.318 -11.593 3.681 1.00 87.94 146 SER A N 1
ATOM 1188 C CA . SER A 1 146 ? -5.993 -13.030 3.598 1.00 87.94 146 SER A CA 1
ATOM 1189 C C . SER A 1 146 ? -6.427 -13.681 2.277 1.00 87.94 146 SER A C 1
ATOM 1191 O O . SER A 1 146 ? -5.831 -14.664 1.845 1.00 87.94 146 SER A O 1
ATOM 1193 N N . GLY A 1 147 ? -7.426 -13.115 1.591 1.00 86.62 147 GLY A N 1
ATOM 1194 C CA . GLY A 1 147 ? -7.858 -13.567 0.266 1.00 86.62 147 GLY A CA 1
ATOM 1195 C C . GLY A 1 147 ? -6.962 -13.122 -0.900 1.00 86.62 147 GLY A C 1
ATOM 1196 O O . GLY A 1 147 ? -7.217 -13.508 -2.045 1.00 86.62 147 GLY A O 1
ATOM 1197 N N . LEU A 1 148 ? -5.941 -12.293 -0.658 1.00 88.44 148 LEU A N 1
ATOM 1198 C CA . LEU A 1 148 ? -5.073 -11.765 -1.709 1.00 88.44 148 LEU A CA 1
ATOM 1199 C C . LEU A 1 148 ? -3.962 -12.762 -2.056 1.00 88.44 148 LEU A C 1
ATOM 1201 O O . LEU A 1 148 ? -3.225 -13.243 -1.204 1.00 88.44 148 LEU A O 1
ATOM 1205 N N . LYS A 1 149 ? -3.831 -13.076 -3.349 1.00 83.81 149 LYS A N 1
ATOM 1206 C CA . LYS A 1 149 ? -2.814 -14.015 -3.844 1.00 83.81 149 LYS A CA 1
ATOM 1207 C C . LYS A 1 149 ? -1.436 -13.358 -3.903 1.00 83.81 149 LYS A C 1
ATOM 1209 O O . LYS A 1 149 ? -1.332 -12.178 -4.239 1.00 83.81 149 LYS A O 1
ATOM 1214 N N . ASN A 1 150 ? -0.395 -14.167 -3.706 1.00 80.19 150 ASN A N 1
ATOM 1215 C CA . ASN A 1 150 ? 1.015 -13.776 -3.838 1.00 80.19 150 ASN A CA 1
ATOM 1216 C C . ASN A 1 150 ? 1.441 -12.643 -2.889 1.00 80.19 150 ASN A C 1
ATOM 1218 O O . ASN A 1 150 ? 2.338 -11.873 -3.216 1.00 80.19 150 ASN A O 1
ATOM 1222 N N . VAL A 1 151 ? 0.767 -12.513 -1.745 1.00 79.44 151 VAL A N 1
ATOM 1223 C CA . VAL A 1 151 ? 1.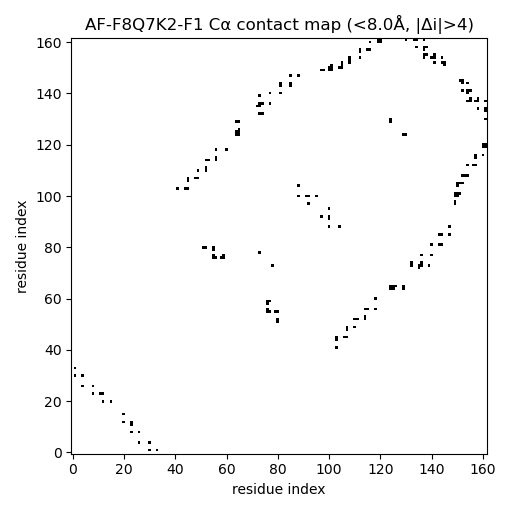107 -11.558 -0.690 1.00 79.44 151 VAL A CA 1
ATOM 1224 C C . VAL A 1 151 ? 0.829 -12.204 0.669 1.00 79.44 151 VAL A C 1
ATOM 1226 O O . VAL A 1 151 ? -0.224 -12.807 0.862 1.00 79.44 151 VAL A O 1
ATOM 1229 N N . GLY A 1 152 ? 1.768 -12.107 1.612 1.00 72.12 152 GLY A N 1
ATOM 1230 C CA . GLY A 1 152 ? 1.521 -12.459 3.011 1.00 72.12 152 GLY A CA 1
ATOM 1231 C C . GLY A 1 152 ? 0.932 -11.255 3.744 1.00 72.12 152 GLY A C 1
ATOM 1232 O O . GLY A 1 152 ? 1.574 -10.210 3.797 1.00 72.12 152 GLY A O 1
ATOM 1233 N N . ALA A 1 153 ? -0.278 -11.370 4.293 1.00 65.75 153 ALA A N 1
ATOM 1234 C CA . ALA A 1 153 ? -0.921 -10.289 5.044 1.00 65.75 153 ALA A CA 1
ATOM 1235 C C . ALA A 1 153 ? -0.946 -10.605 6.552 1.00 65.75 153 ALA A C 1
ATOM 1237 O O . ALA A 1 153 ? -1.841 -11.324 7.004 1.00 65.75 153 ALA A O 1
ATOM 1238 N N . PRO A 1 154 ? -0.003 -10.080 7.358 1.00 64.31 154 PRO A N 1
ATOM 1239 C CA . PRO A 1 154 ? -0.009 -10.256 8.809 1.00 64.31 154 PRO A CA 1
ATOM 1240 C C . PRO A 1 154 ? -0.987 -9.266 9.464 1.00 64.31 154 PRO A C 1
ATOM 1242 O O . PRO A 1 154 ? -0.587 -8.357 10.180 1.00 64.31 154 PRO A O 1
ATOM 1245 N N . THR A 1 155 ? -2.279 -9.364 9.158 1.00 62.25 155 THR A N 1
ATOM 1246 C CA . THR A 1 155 ? -3.315 -8.441 9.671 1.00 62.25 155 THR A CA 1
ATOM 1247 C C . THR A 1 155 ? -4.015 -8.930 10.937 1.00 62.25 155 THR A C 1
ATOM 1249 O O . THR A 1 155 ? -4.747 -8.167 11.557 1.00 62.25 155 THR A O 1
ATOM 1252 N N . ASN A 1 156 ? -3.756 -10.166 11.366 1.00 67.62 156 ASN A N 1
ATOM 1253 C CA . ASN A 1 156 ? -4.300 -10.735 12.606 1.00 67.62 156 ASN A CA 1
ATOM 1254 C C . ASN A 1 156 ? -3.853 -9.979 13.872 1.00 67.62 156 ASN A C 1
ATOM 1256 O O . ASN A 1 156 ? -4.495 -10.086 14.910 1.00 67.62 156 ASN A O 1
ATOM 1260 N N . MET A 1 157 ? -2.766 -9.207 13.795 1.00 73.56 157 MET A N 1
ATOM 1261 C CA . MET A 1 157 ? -2.245 -8.441 14.929 1.00 73.56 157 MET A CA 1
ATOM 1262 C C . MET A 1 157 ? -3.217 -7.356 15.409 1.00 73.56 157 MET A C 1
ATOM 1264 O O . MET A 1 157 ? -3.287 -7.100 16.608 1.00 73.56 157 MET A O 1
ATOM 1268 N N . LEU A 1 158 ? -4.011 -6.756 14.516 1.00 74.12 158 LEU A N 1
ATOM 1269 C CA . LEU A 1 158 ? -4.954 -5.699 14.899 1.00 74.12 158 LEU A CA 1
ATOM 1270 C C . LEU A 1 158 ? -6.078 -6.213 15.804 1.00 74.12 158 LEU A C 1
ATOM 1272 O O . LEU A 1 158 ? -6.533 -5.478 16.672 1.00 74.12 158 LEU A O 1
ATOM 1276 N N . GLU A 1 159 ? -6.469 -7.485 15.673 1.00 76.50 159 GLU A N 1
ATOM 1277 C CA . GLU A 1 159 ? -7.472 -8.104 16.552 1.00 76.50 159 GLU A CA 1
ATOM 1278 C C . GLU A 1 159 ? -7.006 -8.196 18.011 1.00 76.50 159 GLU A C 1
ATOM 1280 O O . GLU A 1 159 ? -7.836 -8.321 18.901 1.00 76.50 159 GLU A O 1
ATOM 1285 N N . THR A 1 160 ? -5.693 -8.136 18.268 1.00 73.25 160 THR A N 1
ATOM 1286 C CA . THR A 1 160 ? -5.134 -8.196 19.632 1.00 73.25 160 THR A CA 1
ATOM 1287 C C . THR A 1 160 ? -5.029 -6.834 20.314 1.00 73.25 160 THR A C 1
ATOM 1289 O O . THR A 1 160 ? -4.831 -6.780 21.525 1.00 73.25 160 THR A O 1
ATOM 1292 N N . VAL A 1 161 ? -5.133 -5.749 19.539 1.00 70.62 161 VAL A N 1
ATOM 1293 C CA . VAL A 1 161 ? -5.054 -4.361 20.026 1.00 70.62 161 VAL A CA 1
ATOM 1294 C C . VAL A 1 161 ? -6.451 -3.774 20.286 1.00 70.62 161 VAL A C 1
ATOM 1296 O O . VAL A 1 161 ? -6.561 -2.791 21.011 1.00 70.62 161 VAL A O 1
ATOM 1299 N N . CYS A 1 162 ? -7.499 -4.374 19.705 1.00 60.50 162 CYS A N 1
ATOM 1300 C CA . CYS A 1 162 ? -8.901 -3.961 19.856 1.00 60.50 162 CYS A CA 1
ATOM 1301 C C . CYS A 1 162 ? -9.545 -4.461 21.158 1.00 60.50 162 CYS A C 1
ATOM 1303 O O . CYS A 1 162 ? -9.225 -5.593 21.586 1.00 60.50 162 CYS A O 1
#

Sequence (162 aa):
MIVLIPYVRETFRRHLSPNQAVMLVEFDKLKRDFQEHQNEIHSKLIAIMGDRISAHVKSLQAVNWDALKQGQGINDYMDLLTKETVTLHKVLSRYLSAPVVEYVMTQVFAAINHRLSEEYAAIELPSQEAKDRLLADARYLHQKFSGLKNVGAPTNMLETVC

Organism: Serpula lacrymans var. lacrymans (strain S7.3) (NCBI:txid936435)

Foldseek 3Di:
DLVCLVVVLVVCCVVDDPVRNVCSVVSVVVSVVVVVVLVVVLVVLLVVLLVLLVVLLVVVVVDDLVDDDPDDAADPSLVVNLVVLVVSLVVCVVPHDLVSSQVSSQSSLVSNQVSLLVSLLVDDRPDPVSVVRQLRSLVVSVVSVVPRPSYDRPSVVSNVSD

pLDDT: mean 88.34, std 8.26, range [57.94, 95.62]

Radius of gyration: 22.73 Å; Cα contacts (8 Å, |Δi|>4): 111; chains: 1; bounding box: 66×25×58 Å

Secondary structure (DSSP, 8-state):
-GGGHHHHHHHHHHH--GGGGGGHHHHHHHHHHHHHHHHHHHHHHHHHHHHHHHHHHHHHHT--SSSPPSSSSS-HHHHHHHHHHHHHHHHHHHHS-HHHHHHHHHHHHHHHHHHHHHHHHH----SHHHHHHHHHHHHHHHHHHHT-TT-----GGGGGT-

Solvent-accessible surface area (backbone atoms only — not comparable to full-atom values): 9189 Å² total; per-residue (Å²): 115,77,82,49,50,64,58,52,48,51,56,47,63,77,72,48,53,83,90,52,50,66,61,56,54,54,56,57,46,52,52,48,55,52,51,52,52,51,49,54,52,52,52,50,56,46,49,55,48,52,56,51,50,54,52,33,49,55,48,52,72,66,56,68,51,85,52,81,72,90,70,91,80,68,53,68,40,53,54,49,51,46,52,53,52,53,48,48,52,55,54,39,60,72,78,44,57,62,72,57,37,25,54,54,49,44,54,48,49,52,52,47,53,52,55,49,48,58,49,51,69,66,57,82,62,84,43,69,67,35,40,53,52,51,36,47,33,33,49,50,50,29,60,59,44,65,72,43,79,71,48,80,60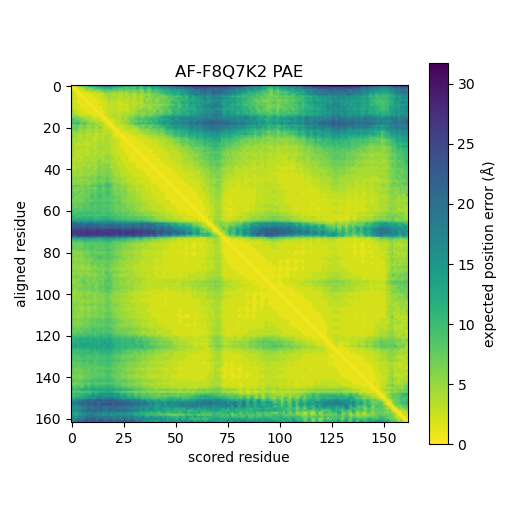,88,41,69,62,47,53,74,60,85